Protein AF-A0A936SA92-F1 (afdb_monomer_lite)

Foldseek 3Di:
DDDDDDPDDPDPDPPDDPPVPPPPPLDDDDQVLVVVVVCVVVVQKAFPDKDWDDDDRQKIKMKTWIGHPPGPDTFIKIWIWGQDPSRDTDTDDMDGDDD

Secondary structure (DSSP, 8-state):
--------SS-SSSSS--------------HHHHHHHHHHH-TT-EEEEEEEE---TTEEEEEEEEE-TT--PPEEEEEEEEE-TTS-EEEEEEEPPP-

Sequence (99 aa):
MKKANNCKRYLYLSTLLFLAVVTFSCGRLSQRTANERFLKEHPTYTIVFSETGEGWEGVGYHHFAFKKPNDENVYKEVWTFIQQDDGTWKVTGRWTPKE

Radius of gyration: 25.15 Å; chains: 1; bounding box: 32×32×92 Å

Structure (mmCIF, N/CA/C/O backbone):
data_AF-A0A936SA92-F1
#
_entry.id   AF-A0A936SA92-F1
#
loop_
_atom_site.group_PDB
_atom_site.id
_atom_site.type_symbol
_atom_site.label_atom_id
_atom_site.label_alt_id
_atom_site.label_comp_id
_atom_site.label_asym_id
_atom_site.label_entity_id
_atom_site.label_seq_id
_atom_site.pdbx_PDB_ins_code
_atom_site.Cartn_x
_atom_site.Cartn_y
_atom_site.Cartn_z
_atom_site.occupancy
_atom_site.B_iso_or_equiv
_atom_site.auth_seq_id
_atom_site.auth_comp_id
_atom_site.auth_asym_id
_atom_site.auth_atom_id
_atom_site.pdbx_PDB_model_num
ATOM 1 N N . MET A 1 1 ? -9.081 22.083 -74.029 1.00 41.22 1 MET A N 1
ATOM 2 C CA . MET A 1 1 ? -9.528 20.674 -73.876 1.00 41.22 1 MET A CA 1
ATOM 3 C C . MET A 1 1 ? -8.381 19.820 -73.329 1.00 41.22 1 MET A C 1
ATOM 5 O O . MET A 1 1 ? -7.262 20.045 -73.759 1.00 41.22 1 MET A O 1
ATOM 9 N N . LYS A 1 2 ? -8.712 18.835 -72.463 1.00 42.41 2 LYS A N 1
ATOM 10 C CA . LYS A 1 2 ? -7.880 17.814 -71.755 1.00 42.41 2 LYS A CA 1
ATOM 11 C C . LYS A 1 2 ? -7.078 18.338 -70.544 1.00 42.41 2 LYS A C 1
ATOM 13 O O . LYS A 1 2 ? -6.127 19.077 -70.721 1.00 42.41 2 LYS A O 1
ATOM 18 N N . LYS A 1 3 ? -7.594 18.217 -69.311 1.00 39.06 3 LYS A N 1
ATOM 19 C CA . LYS A 1 3 ? -7.716 17.077 -68.352 1.00 39.06 3 LYS A CA 1
ATOM 20 C C . LYS A 1 3 ? -6.469 16.881 -67.469 1.00 39.06 3 LYS A C 1
ATOM 22 O O . LYS A 1 3 ? -5.355 16.803 -67.962 1.00 39.06 3 LYS A O 1
ATOM 27 N N . ALA A 1 4 ? -6.756 16.821 -66.167 1.00 49.50 4 ALA A N 1
ATOM 28 C CA . ALA A 1 4 ? -5.889 16.755 -64.993 1.00 49.50 4 ALA A CA 1
ATOM 29 C C . ALA A 1 4 ? -4.819 15.653 -65.012 1.00 49.50 4 ALA A C 1
ATOM 31 O O . ALA A 1 4 ? -4.997 14.655 -65.704 1.00 49.50 4 ALA A O 1
ATOM 32 N N . ASN A 1 5 ? -3.788 15.792 -64.162 1.00 47.16 5 ASN A N 1
ATOM 33 C CA . ASN A 1 5 ? -3.464 14.793 -63.130 1.00 47.16 5 ASN A CA 1
ATOM 34 C C . ASN A 1 5 ? -2.287 15.212 -62.230 1.00 47.16 5 ASN A C 1
ATOM 36 O O . ASN A 1 5 ? -1.357 15.880 -62.666 1.00 47.16 5 ASN A O 1
ATOM 40 N N . ASN A 1 6 ? -2.332 14.690 -60.998 1.00 45.56 6 ASN A N 1
ATOM 41 C CA . ASN A 1 6 ? -1.254 14.581 -59.999 1.00 45.56 6 ASN A CA 1
ATOM 42 C C . ASN A 1 6 ? -1.266 15.567 -58.820 1.00 45.56 6 ASN A C 1
ATOM 44 O O . ASN A 1 6 ? -0.236 15.993 -58.306 1.00 45.56 6 ASN A O 1
ATOM 48 N N . CYS A 1 7 ? -2.465 15.774 -58.278 1.00 48.66 7 CYS A N 1
ATOM 49 C CA . CYS A 1 7 ? -2.678 15.933 -56.842 1.00 48.66 7 CYS A CA 1
ATOM 50 C C . CYS A 1 7 ? -2.415 14.573 -56.157 1.00 48.66 7 CYS A C 1
ATOM 52 O O . CYS A 1 7 ? -3.311 13.735 -56.190 1.00 48.66 7 CYS A O 1
ATOM 54 N N . LYS A 1 8 ? -1.187 14.294 -55.668 1.00 50.38 8 LYS A N 1
ATOM 55 C CA . LYS A 1 8 ? -0.858 13.116 -54.809 1.00 50.38 8 LYS A CA 1
ATOM 56 C C . LYS A 1 8 ? 0.611 13.041 -54.327 1.00 50.38 8 LYS A C 1
ATOM 58 O O . LYS A 1 8 ? 1.216 11.975 -54.349 1.00 50.38 8 LYS A O 1
ATOM 63 N N . ARG A 1 9 ? 1.234 14.150 -53.905 1.00 49.88 9 ARG A N 1
ATOM 64 C CA . ARG A 1 9 ? 2.652 14.120 -53.460 1.00 49.88 9 ARG A CA 1
ATOM 65 C C . ARG A 1 9 ? 2.979 14.748 -52.103 1.00 49.88 9 ARG A C 1
ATOM 67 O O . ARG A 1 9 ? 4.149 14.825 -51.760 1.00 49.88 9 ARG A O 1
ATOM 74 N N . TYR A 1 10 ? 1.977 15.098 -51.298 1.00 48.09 10 TYR A N 1
ATOM 75 C CA . TYR A 1 10 ? 2.190 15.691 -49.968 1.00 48.09 10 TYR A CA 1
ATOM 76 C C . TYR A 1 10 ? 1.397 14.979 -48.867 1.00 48.09 10 TYR A C 1
ATOM 78 O O . TYR A 1 10 ? 0.794 15.622 -48.018 1.00 48.09 10 TYR A O 1
ATOM 86 N N . LEU A 1 11 ? 1.359 13.644 -48.895 1.00 49.84 11 LEU A N 1
ATOM 87 C CA . LEU A 1 11 ? 0.666 12.849 -47.872 1.00 49.84 11 LEU A CA 1
ATOM 88 C C . LEU A 1 11 ? 1.553 11.747 -47.273 1.00 49.84 11 LEU A C 1
ATOM 90 O O . LEU A 1 11 ? 1.092 10.644 -47.014 1.00 49.84 11 LEU A O 1
ATOM 94 N N . TYR A 1 12 ? 2.841 12.037 -47.082 1.00 48.75 12 TYR A N 1
ATOM 95 C CA . TYR A 1 12 ? 3.793 11.128 -46.423 1.00 48.75 12 TYR A CA 1
ATOM 96 C C . TYR A 1 12 ? 4.747 11.888 -45.489 1.00 48.75 12 TYR A C 1
ATOM 98 O O . TYR A 1 12 ? 5.942 11.623 -45.461 1.00 48.75 12 TYR A O 1
ATOM 106 N N . LEU A 1 13 ? 4.236 12.881 -44.755 1.00 47.56 13 LEU A N 1
ATOM 107 C CA . LEU A 1 13 ? 5.047 13.741 -43.878 1.00 47.56 13 LEU A CA 1
ATOM 108 C C . LEU A 1 13 ? 4.536 13.786 -42.430 1.00 47.56 13 LEU A C 1
ATOM 110 O O . LEU A 1 13 ? 4.808 14.734 -41.704 1.00 47.56 13 LEU A O 1
ATOM 114 N N . SER A 1 14 ? 3.791 12.764 -41.998 1.00 48.56 14 SER A N 1
ATOM 115 C CA . SER A 1 14 ? 3.137 12.753 -40.682 1.00 48.56 14 SER A CA 1
ATOM 116 C C . SER A 1 14 ? 3.279 11.438 -39.908 1.00 48.56 14 SER A C 1
ATOM 118 O O . SER A 1 14 ? 2.472 11.169 -39.024 1.00 48.56 14 SER A O 1
ATOM 120 N N . THR A 1 15 ? 4.276 10.602 -40.214 1.00 55.88 15 THR A N 1
ATOM 121 C CA . THR A 1 15 ? 4.347 9.238 -39.644 1.00 55.88 15 THR A CA 1
ATOM 122 C C . THR A 1 15 ? 5.721 8.827 -39.127 1.00 55.88 15 THR A C 1
ATOM 124 O O . THR A 1 15 ? 6.057 7.652 -39.162 1.00 55.88 15 THR A O 1
ATOM 127 N N . LEU A 1 16 ? 6.543 9.762 -38.645 1.00 52.91 16 LEU A N 1
ATOM 128 C CA . LEU A 1 16 ? 7.849 9.412 -38.076 1.00 52.91 16 LEU A CA 1
ATOM 129 C C . LEU A 1 16 ? 8.374 10.507 -37.143 1.00 52.91 16 LEU A C 1
ATOM 131 O O . LEU A 1 16 ? 9.316 11.198 -37.495 1.00 52.91 16 LEU A O 1
ATOM 135 N N . LEU A 1 17 ? 7.754 10.685 -35.968 1.00 50.44 17 LEU A N 1
ATOM 136 C CA . LEU A 1 17 ? 8.484 11.109 -34.757 1.00 50.44 17 LEU A CA 1
ATOM 137 C C . LEU A 1 17 ? 7.659 11.026 -33.457 1.00 50.44 17 LEU A C 1
ATOM 139 O O . LEU A 1 17 ? 7.826 11.843 -32.562 1.00 50.44 17 LEU A O 1
ATOM 143 N N . PHE A 1 18 ? 6.808 10.012 -33.291 1.00 47.81 18 PHE A N 1
ATOM 144 C CA . PHE A 1 18 ? 6.483 9.547 -31.935 1.00 47.81 18 PHE A CA 1
ATOM 145 C C . PHE A 1 18 ? 7.591 8.578 -31.504 1.00 47.81 18 PHE A C 1
ATOM 147 O O . PHE A 1 18 ? 7.359 7.388 -31.311 1.00 47.81 18 PHE A O 1
ATOM 154 N N . LEU A 1 19 ? 8.832 9.076 -31.399 1.00 52.84 19 LEU A N 1
ATOM 155 C CA . LEU A 1 19 ? 9.812 8.411 -30.548 1.00 52.84 19 LEU A CA 1
ATOM 156 C C . LEU A 1 19 ? 9.333 8.674 -29.125 1.00 52.84 19 LEU A C 1
ATOM 158 O O . LEU A 1 19 ? 9.637 9.701 -28.520 1.00 52.84 19 LEU A O 1
ATOM 162 N N . ALA A 1 20 ? 8.492 7.762 -28.644 1.00 54.69 20 ALA A N 1
ATOM 163 C CA . ALA A 1 20 ? 8.215 7.593 -27.239 1.00 54.69 20 ALA A CA 1
ATOM 164 C C . ALA A 1 20 ? 9.570 7.413 -26.554 1.00 54.69 20 ALA A C 1
ATOM 166 O O . ALA A 1 20 ? 10.168 6.338 -26.584 1.00 54.69 20 ALA A O 1
ATOM 167 N N . VAL A 1 21 ? 10.080 8.506 -25.993 1.00 55.38 21 VAL A N 1
ATOM 168 C CA . VAL A 1 21 ? 11.136 8.475 -24.996 1.00 55.38 21 VAL A CA 1
ATOM 169 C C . VAL A 1 21 ? 10.501 7.797 -23.788 1.00 55.38 21 VAL A C 1
ATOM 171 O O . VAL A 1 21 ? 9.973 8.447 -22.890 1.00 55.38 21 VAL A O 1
ATOM 174 N N . VAL A 1 22 ? 10.468 6.466 -23.817 1.00 54.16 22 VAL A N 1
ATOM 175 C CA . VAL A 1 22 ? 10.239 5.652 -22.634 1.00 54.16 22 VAL A CA 1
ATOM 176 C C . VAL A 1 22 ? 11.516 5.824 -21.832 1.00 54.16 22 VAL A C 1
ATOM 178 O O . VAL A 1 22 ? 12.497 5.104 -22.008 1.00 54.16 22 VAL A O 1
ATOM 181 N N . THR A 1 23 ? 11.558 6.887 -21.033 1.00 49.97 23 THR A N 1
ATOM 182 C CA . THR A 1 23 ? 12.550 6.997 -19.982 1.00 49.97 23 THR A CA 1
ATOM 183 C C . THR A 1 23 ? 12.331 5.777 -19.101 1.00 49.97 23 THR A C 1
ATOM 185 O O . THR A 1 23 ? 11.314 5.662 -18.418 1.00 49.97 23 THR A O 1
ATOM 188 N N . PHE A 1 24 ? 13.264 4.826 -19.155 1.00 46.72 24 PHE A N 1
ATOM 189 C CA . PHE A 1 24 ? 13.390 3.800 -18.134 1.00 46.72 24 PHE A CA 1
ATOM 190 C C . PHE A 1 24 ? 13.711 4.536 -16.835 1.00 46.72 24 PHE A C 1
ATOM 192 O O . PHE A 1 24 ? 14.868 4.767 -16.487 1.00 46.72 24 PHE A O 1
ATOM 199 N N . SER A 1 25 ? 12.671 4.996 -16.140 1.00 49.03 25 SER A N 1
ATOM 200 C CA . SER A 1 25 ? 12.795 5.359 -14.746 1.00 49.03 25 SER A CA 1
ATOM 201 C C . SER A 1 25 ? 13.183 4.067 -14.048 1.00 49.03 25 SER A C 1
ATOM 203 O O . SER A 1 25 ? 12.349 3.170 -13.915 1.00 49.03 25 SER A O 1
ATOM 205 N N . CYS A 1 26 ? 14.450 3.957 -13.649 1.00 55.72 26 CYS A N 1
ATOM 206 C CA . CYS A 1 26 ? 14.872 3.010 -12.629 1.00 55.72 26 CYS A CA 1
ATOM 207 C C . CYS A 1 26 ? 14.106 3.410 -11.362 1.00 55.72 26 CYS A C 1
ATOM 209 O O . CYS A 1 26 ? 14.477 4.324 -10.622 1.00 55.72 26 CYS A O 1
ATOM 211 N N . GLY A 1 27 ? 12.885 2.893 -11.276 1.00 61.81 27 GLY A N 1
ATOM 212 C CA . GLY A 1 27 ? 11.878 3.366 -10.352 1.00 61.81 27 GLY A CA 1
ATOM 213 C C . GLY A 1 27 ? 12.251 2.829 -8.994 1.00 61.81 27 GLY A C 1
ATOM 214 O O . GLY A 1 27 ? 12.395 1.628 -8.835 1.00 61.81 27 GLY A O 1
ATOM 215 N N . ARG A 1 28 ? 12.406 3.698 -8.001 1.00 77.81 28 ARG A N 1
ATOM 216 C CA . ARG A 1 28 ? 12.282 3.268 -6.609 1.00 77.81 28 ARG A CA 1
ATOM 217 C C . ARG A 1 28 ? 10.799 3.134 -6.289 1.00 77.81 28 ARG A C 1
ATOM 219 O O . ARG A 1 28 ? 9.986 3.905 -6.804 1.00 77.81 28 ARG A O 1
ATOM 226 N N . LEU A 1 29 ? 10.442 2.167 -5.446 1.00 87.00 29 LEU A N 1
ATOM 227 C CA . LEU A 1 29 ? 9.065 2.021 -4.990 1.00 87.00 29 LEU A CA 1
ATOM 228 C C . LEU A 1 29 ? 8.685 3.292 -4.230 1.00 87.00 29 LEU A C 1
ATOM 230 O O . LEU A 1 29 ? 9.246 3.588 -3.173 1.00 87.00 29 LEU A O 1
ATOM 234 N N . SER A 1 30 ? 7.738 4.054 -4.774 1.00 89.56 30 SER A N 1
ATOM 235 C CA . SER A 1 30 ? 7.232 5.234 -4.084 1.00 89.56 30 SER A CA 1
ATOM 236 C C . SER A 1 30 ? 6.256 4.818 -2.982 1.00 89.56 30 SER A C 1
ATOM 238 O O . SER A 1 30 ? 5.443 3.909 -3.173 1.00 89.56 30 SER A O 1
ATOM 240 N N . GLN A 1 31 ? 6.284 5.526 -1.851 1.00 92.44 31 GLN A N 1
ATOM 241 C CA . GLN A 1 31 ? 5.313 5.338 -0.769 1.00 92.44 31 GLN A CA 1
ATOM 242 C C . GLN A 1 31 ? 3.871 5.485 -1.272 1.00 92.44 31 GLN A C 1
ATOM 244 O O . GLN A 1 31 ? 2.991 4.725 -0.884 1.00 92.44 31 GLN A O 1
ATOM 249 N N . ARG A 1 32 ? 3.628 6.412 -2.207 1.00 92.94 32 ARG A N 1
ATOM 250 C CA . ARG A 1 32 ? 2.314 6.584 -2.834 1.00 92.94 32 ARG A CA 1
ATOM 251 C C . ARG A 1 32 ? 1.852 5.313 -3.550 1.00 92.94 32 ARG A C 1
ATOM 253 O O . ARG A 1 32 ? 0.734 4.871 -3.317 1.00 92.94 32 ARG A O 1
ATOM 260 N N . THR A 1 33 ? 2.704 4.719 -4.386 1.00 92.31 33 THR A N 1
ATOM 261 C CA . THR A 1 33 ? 2.389 3.482 -5.121 1.00 92.31 33 THR A CA 1
ATOM 262 C C . THR A 1 33 ? 2.090 2.329 -4.165 1.00 92.31 33 THR A C 1
ATOM 264 O O . THR A 1 33 ? 1.136 1.582 -4.382 1.00 92.31 33 THR A O 1
ATOM 267 N N . ALA A 1 34 ? 2.873 2.199 -3.090 1.00 94.88 34 ALA A N 1
ATOM 268 C CA . ALA A 1 34 ? 2.650 1.179 -2.072 1.00 94.88 34 ALA A CA 1
ATOM 269 C C . ALA A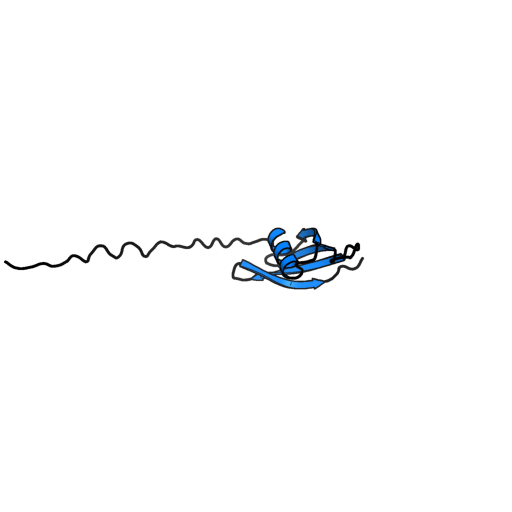 1 34 ? 1.307 1.390 -1.344 1.00 94.88 34 ALA A C 1
ATOM 271 O O . ALA A 1 34 ? 0.512 0.455 -1.248 1.00 94.88 34 ALA A O 1
ATOM 272 N N . ASN A 1 35 ? 1.005 2.624 -0.925 1.00 96.69 35 ASN A N 1
ATOM 273 C CA . ASN A 1 35 ? -0.239 2.974 -0.233 1.00 96.69 35 ASN A CA 1
ATOM 274 C C . ASN A 1 35 ? -1.477 2.785 -1.117 1.00 96.69 35 ASN A C 1
ATOM 276 O O . ASN A 1 35 ? -2.467 2.207 -0.670 1.00 96.69 35 ASN A O 1
ATOM 280 N N . GLU A 1 36 ? -1.424 3.223 -2.378 1.00 96.19 36 GLU A N 1
ATOM 281 C CA . GLU A 1 36 ? -2.502 3.004 -3.350 1.00 96.19 36 GLU A CA 1
ATOM 282 C C . GLU A 1 36 ? -2.757 1.507 -3.553 1.00 96.19 36 GLU A C 1
ATOM 284 O O . GLU A 1 36 ? -3.908 1.072 -3.604 1.00 96.19 36 GLU A O 1
ATOM 289 N N . ARG A 1 37 ? -1.695 0.693 -3.620 1.00 95.50 37 ARG A N 1
ATOM 290 C CA . ARG A 1 37 ? -1.836 -0.757 -3.744 1.00 95.50 37 ARG A CA 1
ATOM 291 C C . ARG A 1 37 ? -2.445 -1.386 -2.489 1.00 95.50 37 ARG A C 1
ATOM 293 O O . ARG A 1 37 ? -3.324 -2.233 -2.631 1.00 95.50 37 ARG A O 1
ATOM 300 N N . PHE A 1 38 ? -2.016 -0.964 -1.301 1.00 96.75 38 PHE A N 1
ATOM 301 C CA . PHE A 1 38 ? -2.554 -1.445 -0.028 1.00 96.75 38 PHE A CA 1
ATOM 302 C C . PHE A 1 38 ? -4.049 -1.130 0.101 1.00 96.75 38 PHE A C 1
ATOM 304 O O . PHE A 1 38 ? -4.858 -2.030 0.314 1.00 96.75 38 PHE A O 1
ATOM 311 N N . LEU A 1 39 ? -4.443 0.127 -0.121 1.00 97.19 39 LEU A N 1
ATOM 312 C CA . LEU A 1 39 ? -5.841 0.557 -0.027 1.00 97.19 39 LEU A CA 1
ATOM 313 C C . LEU A 1 39 ? -6.714 -0.019 -1.146 1.00 97.19 39 LEU A C 1
ATOM 315 O O . LEU A 1 39 ? -7.905 -0.226 -0.945 1.00 97.19 39 LEU A O 1
ATOM 319 N N . LYS A 1 40 ? -6.146 -0.338 -2.314 1.00 97.00 40 LYS A N 1
ATOM 320 C CA . LYS A 1 40 ? -6.881 -1.063 -3.358 1.00 97.00 40 LYS A CA 1
ATOM 321 C C . LYS A 1 40 ? -7.300 -2.463 -2.899 1.00 97.00 40 LYS A C 1
ATOM 323 O O . LYS A 1 40 ? -8.373 -2.921 -3.281 1.00 97.00 40 LYS A O 1
ATOM 328 N N . GLU A 1 41 ? -6.467 -3.144 -2.116 1.00 96.81 41 GLU A N 1
ATOM 329 C CA . GLU A 1 41 ? -6.792 -4.465 -1.560 1.00 96.81 41 GLU A CA 1
ATOM 330 C C . GLU A 1 41 ? -7.595 -4.378 -0.254 1.00 96.81 41 GLU A C 1
ATOM 332 O O . GLU A 1 41 ? -8.390 -5.269 0.046 1.00 96.81 41 GLU A O 1
ATOM 337 N N . HIS A 1 42 ? -7.441 -3.282 0.490 1.00 96.62 42 HIS A N 1
ATOM 338 C CA . HIS A 1 42 ? -8.105 -3.034 1.767 1.00 96.62 42 HIS A CA 1
ATOM 339 C C . HIS A 1 42 ? -8.794 -1.656 1.792 1.00 96.62 42 HIS A C 1
ATOM 341 O O . HIS A 1 42 ? -8.370 -0.761 2.526 1.00 96.62 42 HIS A O 1
ATOM 347 N N . PRO A 1 43 ? -9.879 -1.462 1.018 1.00 97.56 43 PRO A N 1
ATOM 348 C CA . PRO A 1 43 ? -10.468 -0.138 0.781 1.00 97.56 43 PRO A CA 1
ATOM 349 C C . PRO A 1 43 ? -11.101 0.510 2.014 1.00 97.56 43 PRO A C 1
ATOM 351 O O . PRO A 1 43 ? -11.321 1.717 2.027 1.00 97.56 43 PRO A O 1
ATOM 354 N N . THR A 1 44 ? -11.404 -0.273 3.049 1.00 97.75 44 THR A N 1
ATOM 355 C CA . THR A 1 44 ? -12.015 0.209 4.296 1.00 97.75 44 THR A CA 1
ATOM 356 C C . THR A 1 44 ? -11.014 0.333 5.443 1.00 97.75 44 THR A C 1
ATOM 358 O O . THR A 1 44 ? -11.422 0.574 6.578 1.00 97.75 44 THR A O 1
ATOM 361 N N . TYR A 1 45 ? -9.728 0.075 5.195 1.00 97.81 45 TYR A N 1
ATOM 362 C CA . TYR A 1 45 ? -8.687 0.160 6.218 1.00 97.81 45 TYR A CA 1
ATOM 363 C C . TYR A 1 45 ? -8.082 1.560 6.207 1.00 97.81 45 TYR A C 1
ATOM 365 O O . TYR A 1 45 ? -8.051 2.234 5.178 1.00 97.81 45 TYR A O 1
ATOM 373 N N . THR A 1 46 ? -7.541 1.976 7.347 1.00 97.88 46 THR A N 1
ATOM 374 C CA . THR A 1 46 ? -6.859 3.267 7.474 1.00 97.88 46 THR A CA 1
ATOM 375 C C . THR A 1 46 ? -5.377 3.028 7.689 1.00 97.88 46 THR A C 1
ATOM 377 O O . THR A 1 46 ? -4.993 2.433 8.695 1.00 97.88 46 THR A O 1
ATOM 380 N N . ILE A 1 47 ? -4.535 3.511 6.774 1.00 97.75 47 ILE A N 1
ATOM 381 C CA . ILE A 1 47 ? -3.083 3.551 6.982 1.00 97.75 47 ILE A CA 1
ATOM 382 C C . ILE A 1 47 ? -2.790 4.644 8.017 1.00 97.75 47 ILE A C 1
ATOM 384 O O . ILE A 1 47 ? -3.102 5.811 7.799 1.00 97.75 47 ILE A O 1
ATOM 388 N N . VAL A 1 48 ? -2.204 4.257 9.147 1.00 97.38 48 VAL A N 1
ATOM 389 C CA . VAL A 1 48 ? -1.755 5.161 10.219 1.00 97.38 48 VAL A CA 1
ATOM 390 C C . VAL A 1 48 ? -0.335 5.642 9.942 1.00 97.38 48 VAL A C 1
ATOM 392 O O . VAL A 1 48 ? -0.014 6.808 10.151 1.00 97.38 48 VAL A O 1
ATOM 395 N N . PHE A 1 49 ? 0.514 4.737 9.462 1.00 96.44 49 PHE A N 1
ATOM 396 C CA . PHE A 1 49 ? 1.895 5.017 9.104 1.00 96.44 49 PHE A CA 1
ATOM 397 C C . PHE A 1 49 ? 2.332 4.084 7.976 1.00 96.44 49 PHE A C 1
ATOM 399 O O . PHE A 1 49 ? 1.868 2.947 7.885 1.00 96.44 49 PHE A O 1
ATOM 406 N N . SER A 1 50 ? 3.223 4.564 7.117 1.00 96.38 50 SER A N 1
ATOM 407 C CA . SER A 1 50 ? 3.779 3.773 6.026 1.00 96.38 50 SER A CA 1
ATOM 408 C C . SER A 1 50 ? 5.179 4.273 5.686 1.00 96.38 50 SER A C 1
ATOM 410 O O . SER A 1 50 ? 5.329 5.477 5.463 1.00 96.38 50 SER A O 1
ATOM 412 N N . GLU A 1 51 ? 6.168 3.391 5.594 1.00 94.44 51 GLU A N 1
ATOM 413 C CA . GLU A 1 51 ? 7.515 3.756 5.144 1.00 94.44 51 GLU A CA 1
ATOM 414 C C . GLU A 1 51 ? 8.095 2.722 4.185 1.00 94.44 51 GLU A C 1
ATOM 416 O O . GLU A 1 51 ? 7.831 1.521 4.283 1.00 94.44 51 GLU A O 1
ATOM 421 N N . THR A 1 52 ? 8.927 3.200 3.263 1.00 88.31 52 THR A N 1
ATOM 422 C CA . THR A 1 52 ? 9.745 2.324 2.427 1.00 88.31 52 THR A CA 1
ATOM 423 C C . THR A 1 52 ? 10.946 1.862 3.244 1.00 88.31 52 THR A C 1
ATOM 425 O O . THR A 1 52 ? 11.782 2.680 3.613 1.00 88.31 52 THR A O 1
ATOM 428 N N . GLY A 1 53 ? 11.017 0.558 3.506 1.00 82.94 53 GLY A N 1
ATOM 429 C CA . GLY A 1 53 ? 12.169 -0.088 4.124 1.00 82.94 53 GLY A CA 1
ATOM 430 C C . GLY A 1 53 ? 13.320 -0.288 3.135 1.00 82.94 53 GLY A C 1
ATOM 431 O O . GLY A 1 53 ? 13.180 -0.080 1.925 1.00 82.94 53 GLY A O 1
ATOM 432 N N . GLU A 1 54 ? 14.472 -0.712 3.652 1.00 76.75 54 GLU A N 1
ATOM 433 C CA . GLU A 1 54 ? 15.657 -0.985 2.836 1.00 76.75 54 GLU A CA 1
ATOM 434 C C . GLU A 1 54 ? 15.430 -2.176 1.908 1.00 76.75 54 GLU A C 1
ATOM 436 O O . GLU A 1 54 ? 15.197 -3.291 2.364 1.00 76.75 54 GLU A O 1
ATOM 441 N N . GLY A 1 55 ? 15.536 -1.945 0.602 1.00 71.31 55 GLY A N 1
ATOM 442 C CA . GLY A 1 55 ? 15.516 -2.978 -0.429 1.00 71.31 55 GLY A CA 1
ATOM 443 C C . GLY A 1 55 ? 16.707 -2.845 -1.378 1.00 71.31 55 GLY A C 1
ATOM 444 O O . GLY A 1 55 ? 17.442 -1.857 -1.336 1.00 71.31 55 GLY A O 1
ATOM 445 N N . TRP A 1 56 ? 16.908 -3.845 -2.235 1.00 76.94 56 TRP A N 1
ATOM 446 C CA . TRP A 1 56 ? 17.925 -3.818 -3.292 1.00 76.94 56 TRP A CA 1
ATOM 447 C C . TRP A 1 56 ? 17.316 -3.402 -4.641 1.00 76.94 56 TRP A C 1
ATOM 449 O O . TRP A 1 56 ? 16.118 -3.148 -4.752 1.00 76.94 56 TRP A O 1
ATOM 459 N N . GLU A 1 57 ? 18.127 -3.324 -5.697 1.00 80.38 57 GLU A N 1
ATOM 460 C CA . GLU A 1 57 ? 17.655 -2.932 -7.031 1.00 80.38 57 GLU A CA 1
ATOM 461 C C . GLU A 1 57 ? 16.499 -3.824 -7.525 1.00 80.38 57 GLU A C 1
ATOM 463 O O . GLU A 1 57 ? 16.614 -5.047 -7.587 1.00 80.38 57 GLU A O 1
ATOM 468 N N . GLY A 1 58 ? 15.352 -3.211 -7.832 1.00 83.69 58 GLY A N 1
ATOM 469 C CA . GLY A 1 58 ? 14.150 -3.921 -8.276 1.00 83.69 58 GLY A CA 1
ATOM 470 C C . GLY A 1 58 ? 13.346 -4.622 -7.174 1.00 83.69 58 GLY A C 1
ATOM 471 O O . GLY A 1 58 ? 12.328 -5.236 -7.489 1.00 83.69 58 GLY A O 1
ATOM 472 N N . VAL A 1 59 ? 13.727 -4.519 -5.893 1.00 90.19 59 VAL A N 1
ATOM 473 C CA . VAL A 1 59 ? 12.946 -5.054 -4.763 1.00 90.19 59 VAL A CA 1
ATOM 474 C C . VAL A 1 59 ? 12.778 -3.996 -3.681 1.00 90.19 59 VAL A C 1
ATOM 476 O O . VAL A 1 59 ? 13.746 -3.497 -3.123 1.00 90.19 59 VAL A O 1
ATOM 479 N N . GLY A 1 60 ? 11.530 -3.664 -3.362 1.00 90.56 60 GLY A N 1
ATOM 480 C CA . GLY A 1 60 ? 11.180 -2.721 -2.307 1.00 90.56 60 GLY A CA 1
ATOM 481 C C . GLY A 1 60 ? 10.431 -3.420 -1.185 1.00 90.56 60 GLY A C 1
ATOM 482 O O . GLY A 1 60 ? 9.481 -4.159 -1.440 1.00 90.56 60 GLY A O 1
ATOM 483 N N . TYR A 1 61 ? 10.818 -3.151 0.054 1.00 92.69 61 TYR A N 1
ATOM 484 C CA . TYR A 1 61 ? 10.019 -3.514 1.216 1.00 92.69 61 TYR A CA 1
ATOM 485 C C . TYR A 1 61 ? 9.265 -2.281 1.694 1.00 92.69 61 TYR A C 1
ATOM 487 O O . TYR A 1 61 ? 9.806 -1.177 1.693 1.00 92.69 61 TYR A O 1
ATOM 495 N N . HIS A 1 62 ? 8.002 -2.442 2.064 1.00 95.12 62 HIS A N 1
ATOM 496 C CA . HIS A 1 62 ? 7.196 -1.343 2.575 1.00 95.12 62 HIS A CA 1
ATOM 497 C C . HIS A 1 62 ? 6.49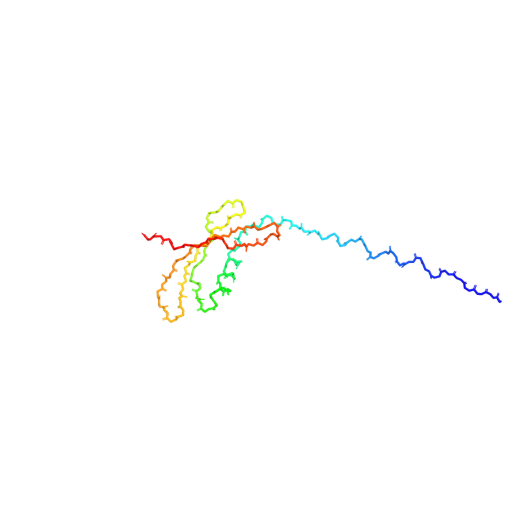3 -1.773 3.850 1.00 95.12 62 HIS A C 1
ATOM 499 O O . HIS A 1 62 ? 5.795 -2.788 3.868 1.00 95.12 62 HIS A O 1
ATOM 505 N N . HIS A 1 63 ? 6.698 -1.007 4.910 1.00 96.62 63 HIS A N 1
ATOM 506 C CA . HIS A 1 63 ? 6.095 -1.239 6.208 1.00 96.62 63 HIS A CA 1
ATOM 507 C C . HIS A 1 63 ? 4.791 -0.456 6.278 1.00 96.62 63 HIS A C 1
ATOM 509 O O . HIS A 1 63 ? 4.771 0.735 5.984 1.00 96.62 63 HIS A O 1
ATOM 515 N N . PHE A 1 64 ? 3.720 -1.112 6.703 1.00 97.69 64 PHE A N 1
ATOM 516 C CA . PHE A 1 64 ? 2.424 -0.508 6.960 1.00 97.69 64 PHE A CA 1
ATOM 517 C C . PHE A 1 64 ? 2.075 -0.676 8.433 1.00 97.69 64 PHE A C 1
ATOM 519 O O . PHE A 1 64 ? 2.127 -1.785 8.964 1.00 97.69 64 PHE A O 1
ATOM 526 N N . ALA A 1 65 ? 1.656 0.412 9.073 1.00 97.62 65 ALA A N 1
ATOM 527 C CA . ALA A 1 65 ? 0.856 0.368 10.284 1.00 97.62 65 ALA A CA 1
ATOM 528 C C . ALA A 1 65 ? -0.559 0.843 9.942 1.00 97.62 65 ALA A C 1
ATOM 530 O O . ALA A 1 65 ? -0.729 1.920 9.368 1.00 97.62 65 ALA A O 1
ATOM 531 N N . PHE A 1 66 ? -1.579 0.057 10.271 1.00 97.81 66 PHE A N 1
ATOM 532 C CA . PHE A 1 66 ? -2.951 0.325 9.843 1.00 97.81 66 PHE A CA 1
ATOM 533 C C . PHE A 1 66 ? -3.987 -0.079 10.889 1.00 97.81 66 PHE A C 1
ATOM 535 O O . PHE A 1 66 ? -3.722 -0.885 11.779 1.00 97.81 66 PHE A O 1
ATOM 542 N N . LYS A 1 67 ? -5.195 0.469 10.751 1.00 98.12 67 LYS A N 1
ATOM 543 C CA . LYS A 1 67 ? -6.383 0.073 11.510 1.00 98.12 67 LYS A CA 1
ATOM 544 C C . LYS A 1 67 ? -7.398 -0.601 10.600 1.00 98.12 67 LYS A C 1
ATOM 546 O O . LYS A 1 67 ? -7.598 -0.183 9.456 1.00 98.12 67 LYS A O 1
ATOM 551 N N . LYS A 1 68 ? -8.047 -1.633 11.133 1.00 97.19 68 LYS A N 1
ATOM 552 C CA . LYS A 1 68 ? -9.210 -2.276 10.515 1.00 97.19 68 LYS A CA 1
ATOM 553 C C . LYS A 1 68 ? -10.470 -1.447 10.813 1.00 97.19 68 LYS A C 1
ATOM 555 O O . LYS A 1 68 ? -10.483 -0.707 11.797 1.00 97.19 68 LYS A O 1
ATOM 560 N N . PRO A 1 69 ? -11.529 -1.541 9.991 1.00 97.31 69 PRO A N 1
ATOM 561 C CA . PRO A 1 69 ? -12.780 -0.848 10.273 1.00 97.31 69 PRO A CA 1
ATOM 562 C C . PRO A 1 69 ? -13.348 -1.314 11.615 1.00 97.31 69 PRO A C 1
ATOM 564 O O . PRO A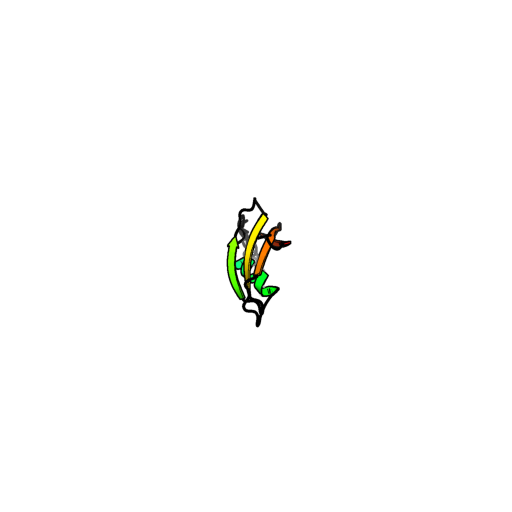 1 69 ? -13.401 -2.513 11.880 1.00 97.31 69 PRO A O 1
ATOM 567 N N . ASN A 1 70 ? -13.805 -0.361 12.428 1.00 96.19 70 ASN A N 1
ATOM 568 C CA . ASN A 1 70 ? -14.391 -0.601 13.752 1.00 96.19 70 ASN A CA 1
ATOM 569 C C . ASN A 1 70 ? -13.447 -1.275 14.768 1.00 96.19 70 ASN A C 1
ATOM 571 O O . ASN A 1 70 ? -13.923 -1.865 15.733 1.00 96.19 70 ASN A O 1
ATOM 575 N N . ASP A 1 71 ? -12.131 -1.185 14.566 1.00 95.69 71 ASP A N 1
ATOM 576 C CA . ASP A 1 71 ? -11.127 -1.688 15.502 1.00 95.69 71 ASP A CA 1
ATOM 577 C C . ASP A 1 71 ? -10.174 -0.559 15.909 1.00 95.69 71 ASP A C 1
ATOM 579 O O . ASP A 1 71 ? -9.695 0.217 15.075 1.00 95.69 71 ASP A O 1
ATOM 583 N N . GLU A 1 72 ? -9.897 -0.449 17.204 1.00 95.00 72 GLU A N 1
ATOM 584 C CA . GLU A 1 72 ? -8.990 0.567 17.731 1.00 95.00 72 GLU A CA 1
ATOM 585 C C . GLU A 1 72 ? -7.518 0.147 17.648 1.00 95.00 72 GLU A C 1
ATOM 587 O O . GLU A 1 72 ? -6.641 1.022 17.663 1.00 95.00 72 GLU A O 1
ATOM 592 N N . ASN A 1 73 ? -7.254 -1.156 17.498 1.00 96.81 73 ASN A N 1
ATOM 593 C CA . ASN A 1 73 ? -5.917 -1.731 17.452 1.00 96.81 73 ASN A CA 1
ATOM 594 C C . ASN A 1 73 ? -5.155 -1.312 16.190 1.00 96.81 73 ASN A C 1
ATOM 596 O O . ASN A 1 73 ? -5.700 -1.255 15.084 1.00 96.81 73 ASN A O 1
ATOM 600 N N . VAL A 1 74 ? -3.855 -1.059 16.358 1.00 96.75 74 VAL A N 1
ATOM 601 C CA . VAL A 1 74 ? -2.929 -0.805 15.251 1.00 96.75 74 VAL A CA 1
ATOM 602 C C . VAL A 1 74 ? -2.214 -2.102 14.903 1.00 96.75 74 VAL A C 1
ATOM 604 O O . VAL A 1 74 ? -1.524 -2.688 15.732 1.00 96.75 74 VAL A O 1
ATOM 607 N N . TYR A 1 75 ? -2.356 -2.521 13.654 1.00 96.62 75 TYR A N 1
ATOM 608 C CA . TYR A 1 75 ? -1.698 -3.693 13.095 1.00 96.62 75 TYR A CA 1
ATOM 609 C C . TYR A 1 75 ? -0.485 -3.280 12.279 1.00 96.62 75 TYR A C 1
ATOM 611 O O . TYR A 1 75 ? -0.466 -2.188 11.711 1.00 96.62 75 TYR A O 1
ATOM 619 N N . LYS A 1 76 ? 0.508 -4.166 12.195 1.00 96.88 76 LYS A N 1
ATOM 620 C CA . LYS A 1 76 ? 1.705 -3.979 11.374 1.00 96.88 76 LYS A CA 1
ATOM 621 C C . LYS A 1 76 ? 1.810 -5.083 10.332 1.00 96.88 76 LYS A C 1
ATOM 623 O O . LYS A 1 76 ? 1.585 -6.254 10.633 1.00 96.88 76 LYS A O 1
ATOM 628 N N . GLU A 1 77 ? 2.206 -4.719 9.125 1.00 96.81 77 GLU A N 1
ATOM 629 C CA . GLU A 1 77 ? 2.490 -5.661 8.046 1.00 96.81 77 GLU A CA 1
ATOM 630 C C . GLU A 1 77 ? 3.597 -5.098 7.159 1.00 96.81 77 GLU A C 1
ATOM 632 O O . GLU A 1 77 ? 3.702 -3.887 6.975 1.00 96.81 77 GLU A O 1
ATOM 637 N N . VAL A 1 78 ? 4.440 -5.970 6.622 1.00 96.19 78 VAL A N 1
ATOM 638 C CA . VAL A 1 78 ? 5.470 -5.611 5.651 1.00 96.19 78 VAL A CA 1
ATOM 639 C C . VAL A 1 78 ? 5.156 -6.300 4.341 1.00 96.19 78 VAL A C 1
ATOM 641 O O . VAL A 1 78 ? 4.870 -7.499 4.311 1.00 96.19 78 VAL A O 1
ATOM 644 N N . TRP A 1 79 ? 5.172 -5.532 3.258 1.00 97.06 79 TRP A N 1
ATOM 645 C CA . TRP A 1 79 ? 4.937 -6.023 1.906 1.00 97.06 79 TRP A CA 1
ATOM 646 C C . TRP A 1 79 ? 6.233 -5.964 1.104 1.00 97.06 79 TRP A C 1
ATOM 648 O O . TRP A 1 79 ? 6.932 -4.951 1.117 1.00 97.06 79 TRP A O 1
ATOM 658 N N . THR A 1 80 ? 6.528 -7.033 0.366 1.00 95.31 80 THR A N 1
ATOM 659 C CA . THR A 1 80 ? 7.580 -7.041 -0.658 1.00 95.31 80 THR A CA 1
ATOM 660 C C . THR A 1 80 ? 6.977 -6.716 -2.008 1.00 95.31 80 THR A C 1
ATOM 662 O O . THR A 1 80 ? 6.011 -7.353 -2.436 1.00 95.31 80 THR A O 1
ATOM 665 N N . PHE A 1 81 ? 7.607 -5.783 -2.707 1.00 94.31 81 PHE A N 1
ATOM 666 C CA . PHE A 1 81 ? 7.312 -5.428 -4.080 1.00 94.31 81 PHE A CA 1
ATOM 667 C C . PHE A 1 81 ? 8.519 -5.753 -4.957 1.00 94.31 81 PHE A C 1
ATOM 669 O O . PHE A 1 81 ? 9.642 -5.407 -4.605 1.00 94.31 81 PHE A O 1
ATOM 676 N N . ILE A 1 82 ? 8.286 -6.371 -6.113 1.00 92.88 82 ILE A N 1
ATOM 677 C CA . ILE A 1 82 ? 9.305 -6.591 -7.144 1.0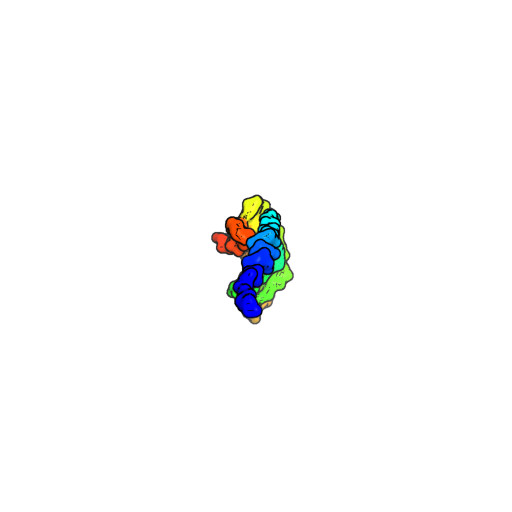0 92.88 82 ILE A CA 1
ATOM 678 C C . ILE A 1 82 ? 8.927 -5.781 -8.380 1.00 92.88 82 ILE A C 1
ATOM 680 O O . ILE A 1 82 ? 7.795 -5.890 -8.871 1.00 92.88 82 ILE A O 1
ATOM 684 N N . GLN A 1 83 ? 9.858 -4.970 -8.87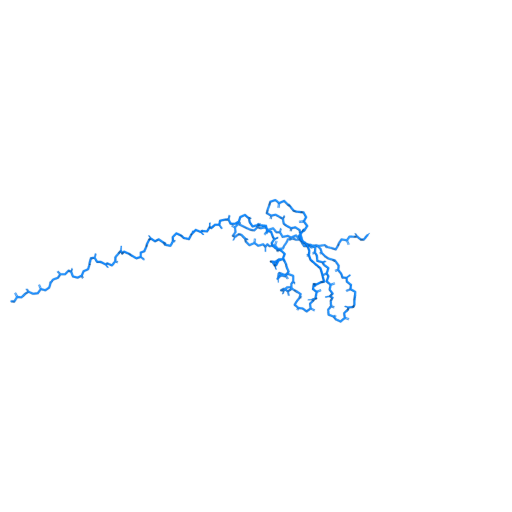4 1.00 91.69 83 GLN A N 1
ATOM 685 C CA . GLN A 1 83 ? 9.677 -4.222 -10.109 1.00 91.69 83 GLN A CA 1
ATOM 686 C C . GLN A 1 83 ? 9.714 -5.186 -11.301 1.00 91.69 83 GLN A C 1
ATOM 688 O O . GLN A 1 83 ? 10.566 -6.066 -11.373 1.00 91.69 83 GLN A O 1
ATOM 693 N N . GLN A 1 84 ? 8.735 -5.068 -12.189 1.00 91.31 84 GLN A N 1
ATOM 694 C CA . GLN A 1 84 ? 8.620 -5.854 -13.413 1.00 91.31 84 GLN A CA 1
ATOM 695 C C . GLN A 1 84 ? 9.315 -5.130 -14.577 1.00 91.31 84 GLN A C 1
ATOM 697 O O . GLN A 1 84 ? 9.590 -3.931 -14.493 1.00 91.31 84 GLN A O 1
ATOM 702 N N . ASP A 1 85 ? 9.536 -5.839 -15.687 1.00 88.44 85 ASP A N 1
ATOM 703 C CA . ASP A 1 85 ? 10.209 -5.308 -16.885 1.00 88.44 85 ASP A CA 1
ATOM 704 C C . ASP A 1 85 ? 9.495 -4.089 -17.501 1.00 88.44 85 ASP A C 1
ATOM 706 O O . ASP A 1 85 ? 10.125 -3.243 -18.133 1.00 88.44 85 ASP A O 1
ATOM 710 N N . ASP A 1 86 ? 8.178 -3.972 -17.296 1.00 87.25 86 ASP A N 1
ATOM 711 C CA . ASP A 1 86 ? 7.351 -2.841 -17.741 1.00 87.25 86 ASP A CA 1
ATOM 712 C C . ASP A 1 86 ? 7.377 -1.636 -16.776 1.00 87.25 86 ASP A C 1
ATOM 714 O O . ASP A 1 86 ? 6.654 -0.657 -16.968 1.00 87.25 86 ASP A O 1
ATOM 718 N N . GLY A 1 87 ? 8.196 -1.701 -15.721 1.00 84.12 87 GLY A N 1
ATOM 719 C CA . GLY A 1 87 ? 8.332 -0.674 -14.692 1.00 84.12 87 GLY A CA 1
ATOM 720 C C . GLY A 1 87 ? 7.267 -0.723 -13.592 1.00 84.12 87 GLY A C 1
ATOM 721 O O . GLY A 1 87 ? 7.360 0.054 -12.636 1.00 84.12 87 GLY A O 1
ATOM 722 N N . THR A 1 88 ? 6.281 -1.623 -13.678 1.00 89.06 88 THR A N 1
ATOM 723 C CA . THR A 1 88 ? 5.246 -1.786 -12.648 1.00 89.06 88 THR A CA 1
ATOM 724 C C . THR A 1 88 ? 5.769 -2.532 -11.422 1.00 89.06 88 THR A C 1
ATOM 726 O O . THR A 1 88 ? 6.765 -3.245 -11.475 1.00 89.06 88 THR A O 1
ATOM 729 N N . TRP A 1 89 ? 5.088 -2.378 -10.285 1.00 90.38 89 TRP A N 1
ATOM 730 C CA . TRP A 1 89 ? 5.439 -3.059 -9.038 1.00 90.38 89 TRP A CA 1
ATOM 731 C C . TRP A 1 89 ? 4.432 -4.154 -8.713 1.00 90.38 89 TRP A C 1
ATOM 733 O O . TRP A 1 89 ? 3.228 -3.900 -8.619 1.00 90.38 89 TRP A O 1
ATOM 743 N N . LYS A 1 90 ? 4.929 -5.368 -8.477 1.00 93.62 90 LYS A N 1
ATOM 744 C CA . LYS A 1 90 ? 4.115 -6.522 -8.092 1.00 93.62 90 LYS A CA 1
ATOM 745 C C . LYS A 1 90 ? 4.385 -6.911 -6.646 1.00 93.62 90 LYS A C 1
ATOM 747 O O . LYS A 1 90 ? 5.537 -7.069 -6.264 1.00 93.62 90 LYS A O 1
ATOM 752 N N . VAL A 1 91 ? 3.327 -7.125 -5.866 1.00 95.50 91 VAL A N 1
ATOM 753 C CA . VAL A 1 91 ? 3.442 -7.675 -4.506 1.00 95.50 91 VAL A CA 1
ATOM 754 C C . VAL A 1 91 ? 3.791 -9.161 -4.594 1.00 95.50 91 VAL A C 1
ATOM 756 O O . VAL A 1 91 ? 3.079 -9.917 -5.258 1.00 95.50 91 VAL A O 1
ATOM 759 N N . THR A 1 92 ? 4.865 -9.583 -3.933 1.00 95.50 92 THR A N 1
ATOM 760 C CA . THR A 1 92 ? 5.349 -10.977 -3.955 1.00 95.50 92 THR A CA 1
ATOM 761 C C . THR A 1 92 ? 5.416 -11.625 -2.580 1.00 95.50 92 THR A C 1
ATOM 763 O O .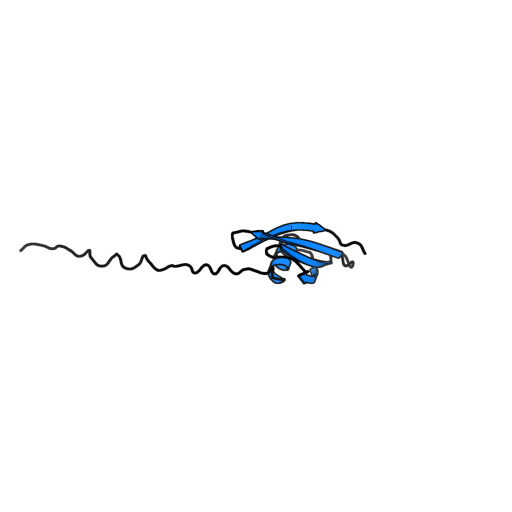 THR A 1 92 ? 5.449 -12.849 -2.491 1.00 95.50 92 THR A O 1
ATOM 766 N N . GLY A 1 93 ? 5.386 -10.829 -1.512 1.00 94.88 93 GLY A N 1
ATOM 767 C CA . GLY A 1 93 ? 5.467 -11.315 -0.141 1.00 94.88 93 GLY A CA 1
ATOM 768 C C . GLY A 1 93 ? 4.740 -10.392 0.822 1.00 94.88 93 GLY A C 1
ATOM 769 O O . GLY A 1 93 ? 4.620 -9.191 0.572 1.00 94.88 93 GLY A O 1
ATOM 770 N N . ARG A 1 94 ? 4.236 -10.980 1.907 1.00 96.00 94 ARG A N 1
ATOM 771 C CA . ARG A 1 94 ? 3.581 -10.288 3.018 1.00 96.00 94 ARG A CA 1
ATOM 772 C C . ARG A 1 94 ? 3.910 -11.009 4.308 1.00 96.00 94 ARG A C 1
ATOM 774 O O . ARG A 1 94 ? 3.855 -12.239 4.342 1.00 96.00 94 ARG A O 1
ATOM 781 N N . TRP A 1 95 ? 4.235 -10.269 5.355 1.00 95.56 95 TRP A N 1
ATOM 782 C CA . TRP A 1 95 ? 4.386 -10.845 6.684 1.00 95.56 95 TRP A CA 1
ATOM 783 C C . TRP A 1 95 ? 4.130 -9.812 7.769 1.00 95.56 95 TRP A C 1
ATOM 785 O O . TRP A 1 95 ? 4.290 -8.608 7.576 1.00 95.56 95 TRP A O 1
ATOM 795 N N . THR A 1 96 ? 3.769 -10.306 8.945 1.00 95.50 96 THR A N 1
ATOM 796 C CA . THR A 1 96 ? 3.687 -9.505 10.162 1.00 95.50 96 THR A CA 1
ATOM 797 C C . THR A 1 96 ? 5.030 -9.599 10.888 1.00 95.50 96 THR A C 1
ATOM 799 O O . THR A 1 96 ? 5.499 -10.714 11.140 1.00 95.50 96 THR A O 1
ATOM 802 N N . PRO A 1 97 ? 5.693 -8.472 11.199 1.00 87.06 97 PRO A N 1
ATOM 803 C CA . PRO A 1 97 ? 6.919 -8.498 11.988 1.00 87.06 97 PRO A CA 1
ATOM 804 C C . PRO A 1 97 ? 6.626 -9.042 13.394 1.00 87.06 97 PRO A C 1
ATOM 806 O O . PRO A 1 97 ? 5.565 -8.770 13.954 1.00 87.06 97 PRO A O 1
ATOM 809 N N . LYS A 1 98 ? 7.555 -9.829 13.950 1.00 81.00 98 LYS A N 1
ATOM 810 C CA . LYS A 1 98 ? 7.487 -10.262 15.353 1.00 81.00 98 LYS A CA 1
ATOM 811 C C . LYS A 1 98 ? 7.888 -9.085 16.244 1.00 81.00 98 LYS A C 1
ATOM 813 O O . LYS A 1 98 ? 8.835 -8.380 15.899 1.00 81.00 98 LYS A O 1
ATOM 818 N N . GLU A 1 99 ? 7.138 -8.874 17.320 1.00 64.06 99 GLU A N 1
ATOM 819 C CA . GLU A 1 99 ? 7.442 -7.872 18.352 1.00 64.06 99 GLU A CA 1
ATOM 820 C C . GLU A 1 99 ? 8.609 -8.298 19.246 1.00 64.06 99 GLU A C 1
ATOM 822 O O . GLU A 1 99 ? 8.771 -9.525 19.460 1.00 64.06 99 GLU A O 1
#

pLDDT: mean 80.77, std 20.01, range [39.06, 98.12]